Protein AF-A0A1V6BEB1-F1 (afdb_monomer)

Nearest PDB structures (foldseek):
  3dtd-assembly1_F-1  TM=5.919E-01  e=2.853E+00  Bartonella henselae
  3e8j-assembly1_B  TM=3.783E-01  e=1.642E+00  Leishmania naiffi
  4ghb-assembly1_A  TM=5.048E-01  e=8.613E+00  Bacteroides uniformis ATCC 8492
  3e8j-assembly1_A  TM=4.153E-01  e=9.158E+00  Leishmania naiffi
  1x5z-assembly1_A  TM=2.781E-01  e=7.618E+00  Homo sapiens

Secondary structure (DSSP, 8-state):
--HHHHHHHHHHHHHHHHHHHHHHHGGGS-S-------EEEEE-TTS-EEE-S-HHHHHHHHHHHHHHTTS-TT----EEEEEE-TTS-EEEEEEEE-TTS-EEEEEEEEEEE-TT-EEEE-TTS-EEEEESS---PPP-

Solvent-accessible surface area (backbone atoms only — not comparable to full-atom values): 8284 Å² total; per-residue (Å²): 135,66,71,69,56,57,57,55,53,56,57,52,54,52,56,52,53,54,54,53,52,57,58,60,64,67,67,74,80,80,78,75,97,75,79,78,68,46,61,44,21,33,46,44,97,87,70,49,73,41,75,73,39,56,72,68,56,53,44,50,52,51,46,51,52,22,52,76,69,75,42,70,70,86,58,62,67,81,49,77,46,77,46,34,45,89,90,70,45,46,18,54,29,30,46,26,56,49,99,87,66,48,42,49,36,32,43,34,33,38,34,48,70,51,97,85,34,33,26,24,50,51,99,81,41,57,73,49,72,41,66,68,42,75,79,78,60,64,80,128

Structure (mmCIF, N/CA/C/O backbone):
data_AF-A0A1V6BEB1-F1
#
_entry.id   AF-A0A1V6BEB1-F1
#
loop_
_atom_site.group_PDB
_atom_site.id
_atom_site.type_symbol
_atom_site.label_atom_id
_atom_site.label_alt_id
_atom_site.label_comp_id
_atom_site.label_asym_id
_atom_site.label_entity_id
_atom_site.label_seq_id
_atom_site.pdbx_PDB_ins_code
_atom_site.Cartn_x
_atom_site.Cartn_y
_atom_site.Cartn_z
_atom_site.occupancy
_atom_site.B_iso_or_equiv
_atom_site.auth_seq_id
_atom_site.auth_comp_id
_atom_site.auth_asym_id
_atom_site.auth_atom_id
_atom_site.pdbx_PDB_model_num
ATOM 1 N N . MET A 1 1 ? 47.819 33.750 46.264 1.00 51.34 1 MET A N 1
ATOM 2 C CA . MET A 1 1 ? 46.525 33.042 46.096 1.00 51.34 1 MET A CA 1
ATOM 3 C C . MET A 1 1 ? 45.735 33.451 44.833 1.00 51.34 1 MET A C 1
ATOM 5 O O . MET A 1 1 ? 44.553 33.156 44.761 1.00 51.34 1 MET A O 1
ATOM 9 N N . PHE A 1 2 ? 46.352 34.069 43.811 1.00 44.88 2 PHE A N 1
ATOM 10 C CA . PHE A 1 2 ? 45.633 34.561 42.613 1.00 44.88 2 PHE A CA 1
ATOM 11 C C . PHE A 1 2 ? 45.802 33.695 41.346 1.00 44.88 2 PHE A C 1
ATOM 13 O O . PHE A 1 2 ? 44.943 33.712 40.470 1.00 44.88 2 PHE A O 1
ATOM 20 N N . VAL A 1 3 ? 46.870 32.894 41.248 1.00 49.00 3 VAL A N 1
ATOM 21 C CA . VAL A 1 3 ? 47.195 32.124 40.026 1.00 49.00 3 VAL A CA 1
ATOM 22 C C . VAL A 1 3 ? 46.299 30.886 39.855 1.00 49.00 3 VAL A C 1
ATOM 24 O O . VAL A 1 3 ? 45.944 30.508 38.740 1.00 49.00 3 VAL A O 1
ATOM 27 N N . THR A 1 4 ? 45.857 30.277 40.956 1.00 47.75 4 THR A N 1
ATOM 28 C CA . THR A 1 4 ? 45.026 29.061 40.937 1.00 47.75 4 THR A CA 1
ATOM 29 C C . THR A 1 4 ? 43.584 29.320 40.493 1.00 47.75 4 THR A C 1
ATOM 31 O O . THR A 1 4 ? 42.948 28.434 39.919 1.00 47.75 4 THR A O 1
ATOM 34 N N . THR A 1 5 ? 43.068 30.532 40.705 1.00 48.62 5 THR A N 1
ATOM 35 C CA . THR A 1 5 ? 41.695 30.909 40.339 1.00 48.62 5 THR A CA 1
ATOM 36 C C . THR A 1 5 ? 41.542 31.092 38.827 1.00 48.62 5 THR A C 1
ATOM 38 O O . THR A 1 5 ? 40.569 30.611 38.247 1.00 48.62 5 THR A O 1
ATOM 41 N N . ILE A 1 6 ? 42.539 31.687 38.158 1.00 53.84 6 ILE A N 1
ATOM 42 C CA . ILE A 1 6 ? 42.520 31.912 36.699 1.00 53.84 6 ILE A CA 1
ATOM 43 C C . ILE A 1 6 ? 42.552 30.578 35.933 1.00 53.84 6 ILE A C 1
ATOM 45 O O . ILE A 1 6 ? 41.806 30.388 34.970 1.00 53.84 6 ILE A O 1
ATOM 49 N N . PHE A 1 7 ? 43.335 29.604 36.410 1.00 49.34 7 PHE A N 1
ATOM 50 C CA . PHE A 1 7 ? 43.441 28.281 35.780 1.00 49.34 7 PHE A CA 1
ATOM 51 C C . PHE A 1 7 ? 42.121 27.486 35.833 1.00 49.34 7 PHE A C 1
ATOM 53 O O . PHE A 1 7 ? 41.771 26.765 34.895 1.00 49.34 7 PHE A O 1
ATOM 60 N N . LYS A 1 8 ? 41.346 27.645 36.915 1.00 49.84 8 LYS A N 1
ATOM 61 C CA . LYS A 1 8 ? 40.031 27.000 37.082 1.00 49.84 8 LYS A CA 1
ATOM 62 C C . LYS A 1 8 ? 38.975 27.574 36.131 1.00 49.84 8 LYS A C 1
ATOM 64 O O . LYS A 1 8 ? 38.158 26.817 35.605 1.00 49.84 8 LYS A O 1
ATOM 69 N N . ILE A 1 9 ? 39.015 28.880 35.861 1.00 53.06 9 ILE A N 1
ATOM 70 C CA . ILE A 1 9 ? 38.070 29.549 34.952 1.00 53.06 9 ILE A CA 1
ATOM 71 C C . ILE A 1 9 ? 38.319 29.116 33.497 1.00 53.06 9 ILE A C 1
ATOM 73 O O . ILE A 1 9 ? 37.378 28.703 32.818 1.00 53.06 9 ILE A O 1
ATOM 77 N N . GLN A 1 10 ? 39.581 29.085 33.052 1.00 48.12 10 GLN A N 1
ATOM 78 C CA . GLN A 1 10 ? 39.96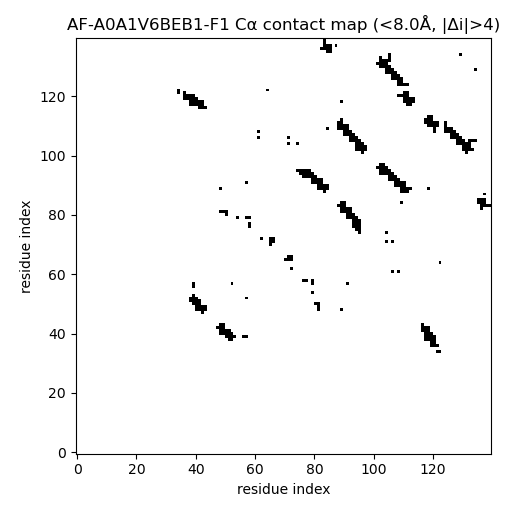4 28.616 31.709 1.00 48.12 10 GLN A CA 1
ATOM 79 C C . GLN A 1 10 ? 39.506 27.171 31.433 1.00 48.12 10 GLN A C 1
ATOM 81 O O . GLN A 1 10 ? 38.893 26.881 30.404 1.00 48.12 10 GLN A O 1
ATOM 86 N N . LYS A 1 11 ? 39.698 26.263 32.400 1.00 51.06 11 LYS A N 1
ATOM 87 C CA . LYS A 1 11 ? 39.305 24.848 32.265 1.00 51.06 11 LYS A CA 1
ATOM 88 C C . LYS A 1 11 ? 37.783 24.645 32.190 1.00 51.06 11 LYS A C 1
ATOM 90 O O . LYS A 1 11 ? 37.314 23.699 31.558 1.00 51.06 11 LYS A O 1
ATOM 95 N N . THR A 1 12 ? 37.006 25.537 32.806 1.00 51.84 12 THR A N 1
ATOM 96 C CA . THR A 1 12 ? 35.534 25.460 32.824 1.00 51.84 12 THR A CA 1
ATOM 97 C C . THR A 1 12 ? 34.923 25.969 31.514 1.00 51.84 12 THR A C 1
ATOM 99 O O . THR A 1 12 ? 33.966 25.379 31.008 1.00 51.84 12 THR A O 1
ATOM 102 N N . MET A 1 13 ? 35.515 27.009 30.918 1.00 50.06 13 MET A N 1
ATOM 103 C CA . MET A 1 13 ? 35.089 27.572 29.630 1.00 50.06 13 MET A CA 1
ATOM 104 C C . MET A 1 13 ? 35.328 26.595 28.471 1.00 50.06 13 MET A C 1
ATOM 106 O O . MET A 1 13 ? 34.455 26.415 27.624 1.00 50.06 13 MET A O 1
ATOM 110 N N . HIS A 1 14 ? 36.460 25.883 28.478 1.00 51.12 14 HIS A N 1
ATOM 111 C CA . HIS A 1 14 ? 36.790 24.925 27.419 1.00 51.12 14 HIS A CA 1
ATOM 112 C C . HIS A 1 14 ? 35.852 23.706 27.412 1.00 51.12 14 HIS A C 1
ATOM 114 O O . HIS A 1 14 ? 35.411 23.257 26.356 1.00 51.12 14 HIS A O 1
ATOM 120 N N . LYS A 1 15 ? 35.454 23.224 28.600 1.00 51.00 15 LYS A N 1
ATOM 121 C CA . LYS A 1 15 ? 34.517 22.099 28.739 1.00 51.00 15 LYS A CA 1
ATOM 122 C C . LYS A 1 15 ? 33.114 22.443 28.228 1.00 51.00 15 LYS A C 1
ATOM 124 O O . LYS A 1 15 ? 32.485 21.606 27.590 1.00 51.00 15 LYS A O 1
ATOM 129 N N . ARG A 1 16 ? 32.642 23.674 28.462 1.00 53.69 16 ARG A N 1
ATOM 130 C CA . ARG A 1 16 ? 31.346 24.148 27.946 1.00 53.69 16 ARG A CA 1
ATOM 131 C C . ARG A 1 16 ? 31.372 24.360 26.435 1.00 53.69 16 ARG A C 1
ATOM 133 O O . ARG A 1 16 ? 30.420 23.975 25.773 1.00 53.69 16 ARG A O 1
ATOM 140 N N . PHE A 1 17 ? 32.468 24.882 25.888 1.00 54.91 17 PHE A N 1
ATOM 141 C CA . PHE A 1 17 ? 32.605 25.098 24.445 1.00 54.91 17 PHE A CA 1
ATOM 142 C C . PHE A 1 17 ? 32.574 23.784 23.647 1.00 54.91 17 PHE A C 1
ATOM 144 O O . PHE A 1 17 ? 31.863 23.680 22.651 1.00 54.91 17 PHE A O 1
ATOM 151 N N . ILE A 1 18 ? 33.270 22.748 24.131 1.00 57.53 18 ILE A N 1
ATOM 152 C CA . ILE A 1 18 ? 33.257 21.413 23.510 1.00 57.53 18 ILE A CA 1
ATOM 153 C C . ILE A 1 18 ? 31.854 20.791 23.581 1.00 57.53 18 ILE A C 1
ATOM 155 O O . ILE A 1 18 ? 31.390 20.194 22.613 1.00 57.53 18 ILE A O 1
ATOM 159 N N . GLN A 1 19 ? 31.149 20.965 24.701 1.00 53.56 19 GLN A N 1
ATOM 160 C CA . GLN A 1 19 ? 29.816 20.392 24.887 1.00 53.56 19 GLN A CA 1
ATOM 161 C C . GLN A 1 19 ? 28.773 21.018 23.944 1.00 53.56 19 GLN A C 1
ATOM 163 O O . GLN A 1 19 ? 27.936 20.298 23.403 1.00 53.56 19 GLN A O 1
ATOM 168 N N . THR A 1 20 ? 28.856 22.325 23.679 1.00 53.53 20 THR A N 1
ATOM 169 C CA . THR A 1 20 ? 27.967 23.007 22.723 1.00 53.53 20 THR A CA 1
ATOM 170 C C . THR A 1 20 ? 28.275 22.627 21.271 1.00 53.53 20 THR A C 1
ATOM 172 O O . THR A 1 20 ? 27.355 22.484 20.467 1.00 53.53 20 THR A O 1
ATOM 175 N N . LEU A 1 21 ? 29.550 22.401 20.932 1.00 53.34 21 LEU A N 1
ATOM 176 C CA . LEU A 1 21 ? 29.964 22.019 19.578 1.00 53.34 21 LEU A CA 1
ATOM 177 C C . LEU A 1 21 ? 29.483 20.604 19.200 1.00 53.34 21 LEU A C 1
ATOM 179 O O . LEU A 1 21 ? 29.009 20.383 18.088 1.00 53.34 21 LEU A O 1
ATOM 183 N N . VAL A 1 22 ? 29.536 19.658 20.145 1.00 55.31 22 VAL A N 1
ATOM 184 C CA . VAL A 1 22 ? 29.035 18.284 19.942 1.00 55.31 22 VAL A CA 1
ATOM 185 C C . VAL A 1 22 ? 27.512 18.265 19.752 1.00 55.31 22 VAL A C 1
ATOM 187 O O . VAL A 1 22 ? 27.002 17.509 18.927 1.00 55.31 22 VAL A O 1
ATOM 190 N N . LEU A 1 23 ? 26.781 19.138 20.453 1.00 52.72 23 LEU A N 1
ATOM 191 C CA . LEU A 1 23 ? 25.327 19.272 20.310 1.00 52.72 23 LEU A CA 1
ATOM 192 C C . LEU A 1 23 ? 24.906 19.879 18.958 1.00 52.72 23 LEU A C 1
ATOM 194 O O . LEU A 1 23 ? 23.877 19.477 18.414 1.00 52.72 23 LEU A O 1
ATOM 198 N N . MET A 1 24 ? 25.709 20.783 18.384 1.00 51.25 24 MET A N 1
ATOM 199 C CA . MET A 1 24 ? 25.453 21.350 17.051 1.00 51.25 24 MET A CA 1
ATOM 200 C C . MET A 1 24 ? 25.828 20.408 15.895 1.00 51.25 24 MET A C 1
ATOM 202 O O . MET A 1 24 ? 25.183 20.456 14.851 1.00 51.25 24 MET A O 1
ATOM 206 N N . MET A 1 25 ? 26.803 19.502 16.058 1.00 49.97 25 MET A N 1
ATOM 207 C CA . MET A 1 25 ? 27.086 18.492 15.021 1.00 49.97 25 MET A CA 1
ATOM 208 C C . MET A 1 25 ? 26.033 17.375 14.951 1.00 49.97 25 MET A C 1
ATOM 210 O O . MET A 1 25 ? 25.857 16.773 13.895 1.00 49.97 25 MET A O 1
ATOM 214 N N . PHE A 1 26 ? 25.284 17.123 16.030 1.00 48.41 26 PHE A N 1
ATOM 215 C CA . PHE A 1 26 ? 24.205 16.124 16.033 1.00 48.41 26 PHE A CA 1
ATOM 216 C C . PHE A 1 26 ? 22.914 16.596 15.342 1.00 48.41 26 PHE A C 1
ATOM 218 O O . PHE A 1 26 ? 22.037 15.782 15.063 1.00 48.41 26 PHE A O 1
ATOM 225 N N . SER A 1 27 ? 22.785 17.893 15.041 1.00 46.31 27 SER A N 1
ATOM 226 C CA . SER A 1 27 ? 21.563 18.474 14.463 1.00 46.31 27 SER A CA 1
ATOM 227 C C . SER A 1 27 ? 21.522 18.459 12.928 1.00 46.31 27 SER A C 1
ATOM 229 O O . SER A 1 27 ? 20.523 18.877 12.351 1.00 46.31 27 SER A O 1
ATOM 231 N N . VAL A 1 28 ? 22.568 17.966 12.251 1.00 49.09 28 VAL A N 1
ATOM 232 C CA . VAL A 1 28 ? 22.668 17.986 10.774 1.00 49.09 28 VAL A CA 1
ATOM 233 C C . VAL A 1 28 ? 22.332 16.628 10.125 1.00 49.09 28 VAL A C 1
ATOM 235 O O . VAL A 1 28 ? 22.392 16.484 8.911 1.00 49.09 28 VAL A O 1
ATOM 238 N N . LEU A 1 29 ? 21.923 15.621 10.906 1.00 48.69 29 LEU A N 1
ATOM 239 C CA . LEU A 1 29 ? 21.633 14.259 10.419 1.00 48.69 29 LEU A CA 1
ATOM 240 C C . LEU A 1 29 ? 20.141 13.944 10.212 1.00 48.69 29 LEU A C 1
ATOM 242 O O . LEU A 1 29 ? 19.762 12.780 10.118 1.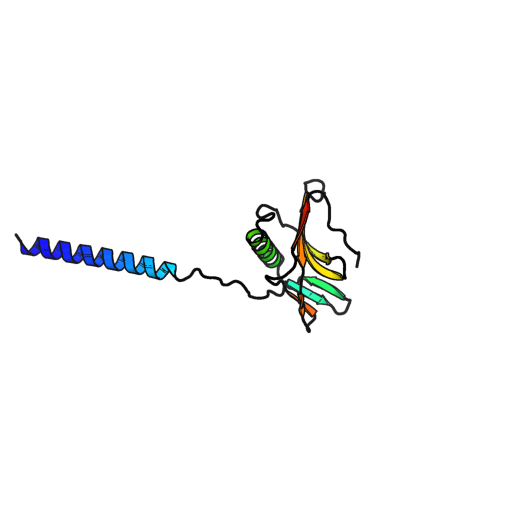00 48.69 29 LEU A O 1
ATOM 246 N N . SER A 1 30 ? 19.272 14.950 10.123 1.00 46.81 30 SER A N 1
ATOM 247 C CA . SER A 1 30 ? 17.824 14.730 10.012 1.00 46.81 30 SER A CA 1
ATOM 248 C C . SER A 1 30 ? 17.178 15.499 8.863 1.00 46.81 30 SER A C 1
ATOM 250 O O . SER A 1 30 ? 16.164 16.167 9.037 1.00 46.81 30 SER A O 1
ATOM 252 N N . THR A 1 31 ? 17.708 15.360 7.647 1.00 49.59 31 THR A N 1
ATOM 253 C CA . THR A 1 31 ? 16.923 15.674 6.444 1.00 49.59 31 THR A CA 1
ATOM 254 C C . THR A 1 31 ? 16.915 14.500 5.471 1.00 49.59 31 THR A C 1
ATOM 256 O O . THR A 1 31 ? 17.792 14.320 4.640 1.00 49.59 31 THR A O 1
ATOM 259 N N . GLY A 1 32 ? 15.863 13.691 5.610 1.00 44.31 32 GLY A N 1
ATOM 260 C CA . GLY A 1 32 ? 15.131 13.153 4.469 1.00 44.31 32 GLY A CA 1
ATOM 261 C C . GLY A 1 32 ? 15.809 12.073 3.634 1.00 44.31 32 GLY A C 1
ATOM 262 O O . GLY A 1 32 ? 15.997 12.265 2.438 1.00 44.31 32 GLY A O 1
ATOM 263 N N . VAL A 1 33 ? 15.994 10.874 4.194 1.00 46.44 33 VAL A N 1
ATOM 264 C CA . VAL A 1 33 ? 15.973 9.650 3.371 1.00 46.44 33 VAL A CA 1
ATOM 265 C C . VAL A 1 33 ? 14.510 9.345 3.016 1.00 46.44 33 VAL A C 1
ATOM 267 O O . VAL A 1 33 ? 13.895 8.424 3.542 1.00 46.44 33 VAL A O 1
ATOM 270 N N . PHE A 1 34 ? 13.906 10.179 2.173 1.00 48.88 34 PHE A N 1
ATOM 271 C CA . PHE A 1 34 ? 12.608 9.907 1.560 1.00 48.88 34 PHE A CA 1
ATOM 272 C C . PHE A 1 34 ? 12.791 9.910 0.048 1.00 48.88 34 PHE A C 1
ATOM 274 O O . PHE A 1 34 ? 12.751 10.970 -0.565 1.00 48.88 34 PHE A O 1
ATOM 281 N N . ALA A 1 35 ? 13.025 8.716 -0.508 1.00 43.72 35 ALA A N 1
ATOM 282 C CA . ALA A 1 35 ? 12.617 8.259 -1.846 1.00 43.72 35 ALA A CA 1
ATOM 283 C C . ALA A 1 35 ? 13.521 7.106 -2.322 1.00 43.72 35 ALA A C 1
ATOM 285 O O . ALA A 1 35 ? 14.138 7.188 -3.379 1.00 43.72 35 ALA A O 1
ATOM 286 N N . GLN A 1 36 ? 13.598 6.007 -1.569 1.00 48.19 36 GLN A N 1
ATOM 287 C CA . GLN A 1 36 ? 13.821 4.731 -2.241 1.00 48.19 36 GLN A CA 1
ATOM 288 C C . GLN A 1 36 ? 12.443 4.204 -2.610 1.00 48.19 36 GLN A C 1
ATOM 290 O O . GLN A 1 36 ? 11.653 3.848 -1.742 1.00 48.19 36 GLN A O 1
ATOM 295 N N . SER A 1 37 ? 12.149 4.251 -3.906 1.00 57.09 37 SER A N 1
ATOM 296 C CA . SER A 1 37 ? 11.084 3.495 -4.554 1.00 57.09 37 SER A CA 1
ATOM 297 C C . SER A 1 37 ? 11.208 2.026 -4.144 1.00 57.09 37 SER A C 1
ATOM 299 O O . SER A 1 37 ? 11.975 1.279 -4.746 1.00 57.09 37 SER A O 1
ATOM 301 N N . GLN A 1 38 ? 10.535 1.630 -3.064 1.00 68.50 38 GLN A N 1
ATOM 302 C CA . GLN A 1 38 ? 10.637 0.273 -2.549 1.00 68.50 38 GLN A CA 1
ATOM 303 C C . GLN A 1 38 ? 9.733 -0.630 -3.384 1.00 68.50 38 GLN A C 1
ATOM 305 O O . GLN A 1 38 ? 8.532 -0.377 -3.518 1.00 68.50 38 GLN A O 1
ATOM 310 N N . ILE A 1 39 ? 10.334 -1.671 -3.959 1.00 80.38 39 ILE A N 1
ATOM 311 C CA . ILE A 1 39 ? 9.598 -2.749 -4.611 1.00 80.38 39 ILE A CA 1
ATOM 312 C C . ILE A 1 39 ? 8.844 -3.492 -3.511 1.00 80.38 39 ILE A C 1
ATOM 314 O O . ILE A 1 39 ? 9.452 -4.087 -2.624 1.00 80.38 39 ILE A O 1
ATOM 318 N N . ILE A 1 40 ? 7.520 -3.422 -3.552 1.00 83.19 40 ILE A N 1
ATOM 319 C CA . ILE A 1 40 ? 6.627 -4.067 -2.580 1.00 83.19 40 ILE A CA 1
ATOM 320 C C . ILE A 1 40 ? 6.043 -5.372 -3.120 1.00 83.19 40 ILE A C 1
ATOM 322 O O . ILE A 1 40 ? 5.607 -6.231 -2.355 1.00 83.19 40 ILE A O 1
ATOM 326 N N . GLY A 1 41 ? 6.055 -5.543 -4.439 1.00 85.88 41 GLY A N 1
ATOM 327 C CA . GLY A 1 41 ? 5.512 -6.713 -5.103 1.00 85.88 41 GLY A CA 1
ATOM 328 C C . GLY A 1 41 ? 6.020 -6.873 -6.517 1.00 85.88 41 GLY A C 1
ATOM 329 O O . GLY A 1 41 ? 6.745 -6.021 -7.026 1.00 85.88 41 GLY A O 1
ATOM 330 N N . LYS A 1 42 ? 5.617 -7.967 -7.143 1.00 86.81 42 LYS A N 1
ATOM 331 C CA . LYS A 1 42 ? 5.848 -8.252 -8.551 1.00 86.81 42 LYS A CA 1
ATOM 332 C C . LYS A 1 42 ? 4.591 -8.873 -9.137 1.00 86.81 42 LYS A C 1
ATOM 334 O O . LYS A 1 42 ? 3.913 -9.641 -8.461 1.00 86.81 42 LYS A O 1
ATOM 339 N N . VAL A 1 43 ? 4.263 -8.506 -10.367 1.00 85.38 43 VAL A N 1
ATOM 340 C CA . VAL A 1 43 ? 3.219 -9.180 -11.134 1.00 85.38 43 VAL A CA 1
ATOM 341 C C . VAL A 1 43 ? 3.865 -10.380 -11.816 1.00 85.38 43 VAL A C 1
ATOM 343 O O . VAL A 1 43 ? 4.795 -10.216 -12.611 1.00 85.38 43 VAL A O 1
ATOM 346 N N . ASP A 1 44 ? 3.413 -11.577 -11.456 1.00 82.50 44 ASP A N 1
ATOM 347 C CA . ASP A 1 44 ? 3.884 -12.816 -12.070 1.00 82.50 44 ASP A CA 1
ATOM 348 C C . ASP A 1 44 ? 3.367 -12.952 -13.509 1.00 82.50 44 ASP A C 1
ATOM 350 O O . ASP A 1 44 ? 2.503 -12.197 -13.962 1.00 82.50 44 ASP A O 1
ATOM 354 N N . ALA A 1 45 ? 3.908 -13.923 -14.249 1.00 75.69 45 ALA A N 1
ATOM 355 C CA . ALA A 1 45 ? 3.551 -14.165 -15.650 1.00 75.69 45 ALA A CA 1
ATOM 356 C C . ALA A 1 45 ? 2.048 -14.438 -15.854 1.00 75.69 45 ALA A C 1
ATOM 358 O O . ALA A 1 45 ? 1.510 -14.143 -16.919 1.00 75.69 45 ALA A O 1
ATOM 359 N N . ASP A 1 46 ? 1.369 -14.931 -14.816 1.00 78.31 46 ASP A N 1
ATOM 360 C CA . ASP A 1 46 ? -0.073 -15.194 -14.797 1.00 78.31 46 ASP A CA 1
ATOM 361 C C . ASP A 1 46 ? -0.922 -13.926 -14.562 1.00 78.31 46 ASP A C 1
ATOM 363 O O . ASP A 1 46 ? -2.143 -14.001 -14.444 1.00 78.31 46 ASP A O 1
ATOM 367 N N . GLY A 1 47 ? -0.294 -12.748 -14.456 1.00 74.44 47 GLY A N 1
ATOM 368 C CA . GLY A 1 47 ? -0.970 -11.474 -14.195 1.00 74.44 47 GLY A CA 1
ATOM 369 C C . GLY A 1 47 ? -1.376 -11.273 -12.732 1.00 74.44 47 GLY A C 1
ATOM 370 O O . GLY A 1 47 ? -2.045 -10.294 -12.408 1.00 74.44 47 GLY A O 1
ATOM 371 N N . VAL A 1 48 ? -0.971 -12.172 -11.833 1.00 82.38 48 VAL A N 1
ATOM 372 C CA . VAL A 1 48 ? -1.297 -12.091 -10.406 1.00 82.38 48 VAL A CA 1
ATOM 373 C C . VAL A 1 48 ? -0.211 -11.301 -9.666 1.00 82.38 48 VAL A C 1
ATOM 375 O O . VAL A 1 48 ? 0.976 -11.589 -9.824 1.00 82.38 48 VAL A O 1
ATOM 378 N N . PRO A 1 49 ? -0.571 -10.291 -8.855 1.00 84.00 49 PRO A N 1
ATOM 379 C CA . PRO A 1 49 ? 0.392 -9.548 -8.054 1.00 84.00 49 PRO A CA 1
ATOM 380 C C . PRO A 1 49 ? 0.760 -10.312 -6.773 1.00 84.00 49 PRO A C 1
ATOM 382 O O . PRO A 1 49 ? -0.094 -10.595 -5.929 1.00 84.00 49 PRO A O 1
ATOM 385 N N . HIS A 1 50 ? 2.050 -10.570 -6.582 1.00 83.38 50 HIS A N 1
ATOM 386 C CA . HIS A 1 50 ? 2.608 -11.210 -5.393 1.00 83.38 50 HIS A CA 1
ATOM 387 C C . HIS A 1 50 ? 3.459 -10.234 -4.580 1.00 83.38 50 HIS A C 1
ATOM 389 O O . HIS A 1 50 ? 4.121 -9.347 -5.117 1.00 83.38 50 HIS A O 1
ATOM 395 N N . LEU A 1 51 ? 3.420 -10.374 -3.251 1.00 81.44 51 LEU A N 1
ATOM 396 C CA . LEU A 1 51 ? 4.256 -9.585 -2.343 1.00 81.44 51 LEU A CA 1
ATOM 397 C C . LEU A 1 51 ? 5.694 -10.102 -2.412 1.00 81.44 51 LEU A C 1
ATOM 399 O O . LEU A 1 51 ? 5.965 -11.235 -2.023 1.00 81.44 51 LEU A O 1
ATOM 403 N N . SER A 1 52 ? 6.602 -9.247 -2.872 1.00 80.81 52 SER A N 1
ATOM 404 C CA . SER A 1 52 ? 8.042 -9.525 -2.939 1.00 80.81 52 SER A CA 1
ATOM 405 C C . SER A 1 52 ? 8.763 -9.012 -1.694 1.00 80.81 52 SER A C 1
ATOM 407 O O . SER A 1 52 ? 9.812 -9.531 -1.322 1.00 80.81 52 SER A O 1
ATOM 409 N N . ALA A 1 53 ? 8.200 -7.992 -1.040 1.00 78.69 53 ALA A N 1
ATOM 410 C CA . ALA A 1 53 ? 8.701 -7.462 0.220 1.00 78.69 53 ALA A CA 1
ATOM 411 C C . ALA A 1 53 ? 8.064 -8.170 1.422 1.00 78.69 53 ALA A C 1
ATOM 413 O O . ALA A 1 53 ? 6.974 -8.744 1.341 1.00 78.69 53 ALA A O 1
ATOM 414 N N . SER A 1 54 ? 8.726 -8.082 2.578 1.00 80.62 54 SER A N 1
ATOM 415 C CA . SER A 1 54 ? 8.149 -8.590 3.819 1.00 80.62 54 SER A CA 1
ATOM 416 C C . SER A 1 54 ? 6.865 -7.825 4.172 1.00 80.62 54 SER A C 1
ATOM 418 O O . SER A 1 54 ? 6.723 -6.628 3.891 1.00 80.62 54 SER A O 1
ATOM 420 N N . LYS A 1 55 ? 5.914 -8.495 4.839 1.00 80.06 55 LYS A N 1
ATOM 421 C CA . LYS A 1 55 ? 4.679 -7.840 5.308 1.00 80.06 55 LYS A CA 1
ATOM 422 C C . LYS A 1 55 ? 4.987 -6.634 6.205 1.00 80.06 55 LYS A C 1
ATOM 424 O O . LYS A 1 55 ? 4.308 -5.617 6.108 1.00 80.06 55 LYS A O 1
ATOM 429 N N . SER A 1 56 ? 6.025 -6.725 7.039 1.00 79.88 56 SER A N 1
ATOM 430 C CA . SER A 1 56 ? 6.485 -5.629 7.901 1.00 79.88 56 SER A CA 1
ATOM 431 C C . SER A 1 56 ? 6.944 -4.403 7.117 1.00 79.88 56 SER A C 1
ATOM 433 O O . SER A 1 56 ? 6.607 -3.287 7.511 1.00 79.88 56 SER A O 1
ATOM 435 N N . ASP A 1 57 ? 7.648 -4.594 5.999 1.00 82.25 57 ASP A N 1
ATOM 436 C CA . ASP A 1 57 ? 8.114 -3.484 5.161 1.00 82.25 57 ASP A CA 1
ATOM 437 C C . ASP A 1 57 ? 6.940 -2.801 4.461 1.00 82.25 57 ASP A C 1
ATOM 439 O O . ASP A 1 57 ? 6.811 -1.580 4.503 1.00 82.25 57 ASP A O 1
ATOM 443 N N . CYS A 1 58 ? 6.011 -3.593 3.920 1.00 81.31 58 CYS A N 1
ATOM 444 C CA . CYS A 1 58 ? 4.786 -3.082 3.305 1.00 81.31 58 CYS A CA 1
ATOM 445 C C . CYS A 1 58 ? 3.951 -2.257 4.300 1.00 81.31 58 CYS A C 1
ATOM 447 O O . CYS A 1 58 ? 3.458 -1.179 3.968 1.00 81.31 58 CYS A O 1
ATOM 449 N N . ILE A 1 59 ? 3.820 -2.737 5.543 1.00 83.25 59 ILE A N 1
ATOM 450 C CA . ILE A 1 59 ? 3.142 -2.010 6.626 1.00 83.25 59 ILE A CA 1
ATOM 451 C C . ILE A 1 59 ? 3.898 -0.725 6.981 1.00 83.25 59 ILE A C 1
ATOM 453 O O . ILE A 1 59 ? 3.267 0.302 7.234 1.00 83.25 59 ILE A O 1
ATOM 457 N N . SER A 1 60 ? 5.231 -0.763 7.022 1.00 82.81 60 SER A N 1
ATOM 458 C CA . SER A 1 60 ? 6.061 0.414 7.297 1.00 82.81 60 SER A CA 1
ATOM 459 C C . SER A 1 60 ? 5.830 1.509 6.256 1.00 82.81 60 SER A C 1
ATOM 461 O O . SER A 1 60 ? 5.562 2.654 6.619 1.00 82.81 60 SER A O 1
ATOM 463 N N . GLU A 1 61 ? 5.821 1.152 4.971 1.00 79.94 61 GLU A N 1
ATOM 464 C CA . GLU A 1 61 ? 5.550 2.092 3.881 1.00 79.94 61 GLU A CA 1
ATOM 465 C C . GLU A 1 61 ? 4.119 2.640 3.925 1.00 79.94 61 GLU A C 1
ATOM 467 O O . GLU A 1 61 ? 3.914 3.853 3.837 1.00 79.94 61 GLU A O 1
ATOM 472 N N . LEU A 1 62 ? 3.123 1.785 4.177 1.00 80.38 62 LEU A N 1
ATOM 473 C CA . LEU A 1 62 ? 1.742 2.232 4.380 1.00 80.38 62 LEU A CA 1
ATOM 474 C C . LEU A 1 62 ? 1.632 3.228 5.542 1.00 80.38 62 LEU A C 1
ATOM 476 O O . LEU A 1 62 ? 0.951 4.244 5.415 1.00 80.38 62 LEU A O 1
ATOM 480 N N . LYS A 1 63 ? 2.329 2.980 6.659 1.00 79.50 63 LYS A N 1
ATOM 481 C CA . LYS A 1 63 ? 2.362 3.886 7.817 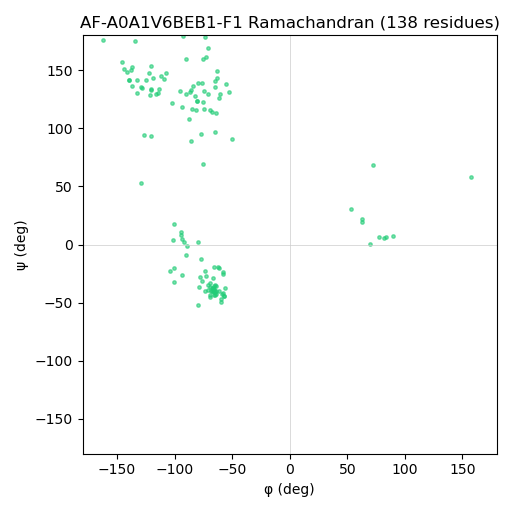1.00 79.50 63 LYS A CA 1
ATOM 482 C C . LYS A 1 63 ? 3.063 5.203 7.508 1.00 79.50 63 LYS A C 1
ATOM 484 O O . LYS A 1 63 ? 2.583 6.244 7.951 1.00 79.50 63 LYS A O 1
ATOM 489 N N . LYS A 1 64 ? 4.161 5.184 6.747 1.00 79.12 64 LYS A N 1
ATOM 490 C CA . LYS A 1 64 ? 4.839 6.409 6.297 1.00 79.12 64 LYS A CA 1
ATOM 491 C C . LYS A 1 64 ? 3.891 7.264 5.467 1.00 79.12 64 LYS A C 1
ATOM 493 O O . LYS A 1 64 ? 3.704 8.436 5.776 1.00 79.12 64 LYS A O 1
ATOM 498 N N . VAL A 1 65 ? 3.226 6.668 4.478 1.00 75.12 65 VAL A N 1
ATOM 499 C CA . VAL A 1 65 ? 2.288 7.386 3.605 1.00 75.12 65 VAL A CA 1
ATOM 500 C C . VAL A 1 65 ? 1.060 7.882 4.376 1.00 75.12 65 VAL A C 1
ATOM 502 O O . VAL A 1 65 ? 0.652 9.032 4.202 1.00 75.12 65 VAL A O 1
ATOM 505 N N . ALA A 1 66 ? 0.519 7.064 5.283 1.00 74.38 66 ALA A N 1
ATOM 506 C CA . ALA A 1 66 ? -0.548 7.448 6.207 1.00 74.38 66 ALA A CA 1
ATOM 507 C C . ALA A 1 66 ? -0.154 8.662 7.070 1.00 74.38 66 ALA A C 1
ATOM 509 O O . ALA A 1 66 ? -0.922 9.619 7.192 1.00 74.38 66 ALA A O 1
ATOM 510 N N . ALA A 1 67 ? 1.070 8.669 7.610 1.00 72.75 67 ALA A N 1
ATOM 511 C CA . ALA A 1 67 ? 1.602 9.784 8.387 1.00 72.75 67 ALA A CA 1
ATOM 512 C C . ALA A 1 67 ? 1.789 11.050 7.534 1.00 72.75 67 ALA A C 1
ATOM 514 O O . ALA A 1 67 ? 1.385 12.131 7.957 1.00 72.75 67 ALA A O 1
ATOM 515 N N . THR A 1 68 ? 2.329 10.931 6.316 1.00 69.06 68 THR A N 1
ATOM 516 C CA . THR A 1 68 ? 2.538 12.071 5.405 1.00 69.06 68 THR A CA 1
ATOM 517 C C . THR A 1 68 ? 1.227 12.726 4.969 1.00 69.06 68 THR A C 1
ATOM 519 O O . THR A 1 68 ? 1.171 13.942 4.802 1.00 69.06 68 THR A O 1
ATOM 522 N N . LYS A 1 69 ? 0.162 11.941 4.777 1.00 68.69 69 LYS A N 1
ATOM 523 C CA . LYS A 1 69 ? -1.159 12.444 4.364 1.00 68.69 69 LYS A CA 1
ATOM 524 C C . LYS A 1 69 ? -2.081 12.768 5.548 1.00 68.69 69 LYS A C 1
ATOM 526 O O . LYS A 1 69 ? -3.229 13.151 5.332 1.00 68.69 69 LYS A O 1
ATOM 531 N N . GLY A 1 70 ? -1.603 12.613 6.787 1.00 63.94 70 GLY A N 1
ATOM 532 C CA . GLY A 1 70 ? -2.375 12.878 8.006 1.00 63.94 70 GLY A CA 1
ATOM 533 C C . GLY A 1 70 ? -3.600 11.973 8.175 1.00 63.94 70 GLY A C 1
ATOM 534 O O . GLY A 1 70 ? -4.548 12.340 8.864 1.00 63.94 70 GLY A O 1
ATOM 535 N N . THR A 1 71 ? -3.621 10.806 7.529 1.00 66.00 71 THR A N 1
ATOM 536 C CA . THR A 1 71 ? -4.792 9.923 7.469 1.00 66.00 71 THR A CA 1
ATOM 537 C C . THR A 1 71 ? -4.488 8.605 8.165 1.00 66.00 71 THR A C 1
ATOM 539 O O . THR A 1 71 ? -3.491 7.967 7.864 1.00 66.00 71 THR A O 1
ATOM 542 N N . PHE A 1 72 ? -5.353 8.168 9.086 1.00 68.56 72 PHE A N 1
ATOM 543 C CA . PHE A 1 72 ? -5.318 6.813 9.660 1.00 68.56 72 PHE A CA 1
ATOM 544 C C . PHE A 1 72 ? -3.969 6.357 10.256 1.00 68.56 72 PHE A C 1
ATOM 546 O O . PHE A 1 72 ? -3.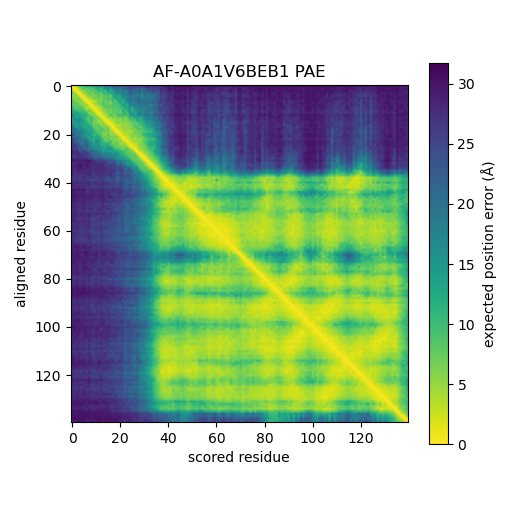692 5.163 10.317 1.00 68.56 72 PHE A O 1
ATOM 553 N N . ALA A 1 73 ? -3.162 7.282 10.790 1.00 64.38 73 ALA A N 1
ATOM 554 C CA . ALA A 1 73 ? -1.880 6.969 11.438 1.00 64.38 73 ALA A CA 1
ATOM 555 C C . ALA A 1 73 ? -2.007 5.993 12.633 1.00 64.38 73 ALA A C 1
ATOM 557 O O . ALA A 1 73 ? -1.057 5.292 12.970 1.00 64.38 73 ALA A O 1
ATOM 558 N N . SER A 1 74 ? -3.193 5.919 13.253 1.00 70.25 74 SER A N 1
ATOM 559 C CA . SER A 1 74 ? -3.530 5.007 14.358 1.00 70.25 74 SER A CA 1
ATOM 560 C C . SER A 1 74 ? -4.198 3.696 13.921 1.00 70.25 74 SER A C 1
ATOM 562 O O . SER A 1 74 ? -4.712 2.956 14.760 1.00 70.25 74 SER A O 1
ATOM 564 N N . MET A 1 75 ? -4.269 3.419 12.618 1.00 79.06 75 MET A N 1
ATOM 565 C CA . MET A 1 75 ? -4.907 2.216 12.087 1.00 79.06 75 MET A CA 1
ATOM 566 C C . MET A 1 75 ? -4.045 0.974 12.324 1.00 79.06 75 MET A C 1
ATOM 568 O O . MET A 1 75 ? -2.848 0.962 12.025 1.00 79.06 75 MET A O 1
ATOM 572 N N . LYS A 1 76 ? -4.662 -0.101 12.830 1.00 81.25 76 LYS A N 1
ATOM 573 C CA . LYS A 1 76 ? -4.001 -1.405 12.953 1.00 81.25 76 LYS A CA 1
ATOM 574 C C . LYS A 1 76 ? -3.938 -2.092 11.589 1.00 81.25 76 LYS A C 1
ATOM 576 O O . LYS A 1 76 ? -4.877 -2.760 11.167 1.00 81.25 76 LYS A O 1
ATOM 581 N N . MET A 1 77 ? -2.813 -1.911 10.907 1.00 80.00 77 MET A N 1
ATOM 582 C CA . MET A 1 77 ? -2.498 -2.571 9.641 1.00 80.00 77 MET A CA 1
ATOM 583 C C . MET A 1 77 ? -1.864 -3.936 9.927 1.00 80.00 77 MET A C 1
ATOM 585 O O . MET A 1 77 ? -0.651 -4.028 10.096 1.00 80.00 77 MET A O 1
ATOM 589 N N . ASN A 1 78 ? -2.692 -4.973 10.054 1.00 74.25 78 ASN A N 1
ATOM 590 C CA . ASN A 1 78 ? -2.224 -6.346 10.303 1.00 74.25 78 ASN A CA 1
ATOM 591 C C . ASN A 1 78 ? -2.207 -7.190 9.027 1.00 74.25 78 ASN A C 1
ATOM 593 O O . ASN A 1 78 ? -1.342 -8.047 8.865 1.00 74.25 78 ASN A O 1
ATOM 597 N N . ASP A 1 79 ? -3.143 -6.914 8.119 1.00 78.50 79 ASP A N 1
ATOM 598 C CA . ASP A 1 79 ? -3.229 -7.564 6.820 1.00 78.50 79 ASP A CA 1
ATOM 599 C C . ASP A 1 79 ? -2.959 -6.566 5.708 1.00 78.50 79 ASP A C 1
ATOM 601 O O . ASP A 1 79 ? -3.496 -5.453 5.693 1.00 78.50 79 ASP A O 1
ATOM 605 N N . VAL A 1 80 ? -2.121 -6.996 4.773 1.00 85.75 80 VAL A N 1
ATOM 606 C CA . VAL A 1 80 ? -1.786 -6.269 3.558 1.00 85.75 80 VAL A CA 1
ATOM 607 C C . VAL A 1 80 ? -1.993 -7.213 2.383 1.00 85.75 80 VAL A C 1
ATOM 609 O O . VAL A 1 80 ? -1.598 -8.376 2.434 1.00 85.75 80 VAL A O 1
ATOM 612 N N . SER A 1 81 ? -2.640 -6.713 1.342 1.00 86.56 81 SER A N 1
ATOM 613 C CA . SER A 1 81 ? -2.992 -7.459 0.136 1.00 86.56 81 SER A CA 1
ATOM 614 C C . SER A 1 81 ? -2.914 -6.541 -1.073 1.00 86.56 81 SER A C 1
ATOM 616 O O . SER A 1 81 ? -3.040 -5.323 -0.932 1.00 86.56 81 SER A O 1
ATOM 618 N N . PHE A 1 82 ? -2.736 -7.115 -2.258 1.00 86.31 82 PHE A N 1
ATOM 619 C CA . PHE A 1 82 ? -2.917 -6.366 -3.491 1.00 86.31 82 PHE A CA 1
ATOM 620 C C . PHE A 1 82 ? -4.389 -6.348 -3.889 1.00 86.31 82 PHE A C 1
ATOM 622 O O . PHE A 1 82 ? -5.086 -7.356 -3.827 1.00 86.31 82 PHE A O 1
ATOM 629 N N . THR A 1 83 ? -4.863 -5.178 -4.295 1.00 85.88 83 THR A N 1
ATOM 630 C CA . THR A 1 83 ? -6.187 -4.985 -4.904 1.00 85.88 83 THR A CA 1
ATOM 631 C C . THR A 1 83 ? -6.034 -4.097 -6.130 1.00 85.88 83 THR A C 1
ATOM 633 O O . THR A 1 83 ? -4.957 -3.544 -6.339 1.00 85.88 83 THR A O 1
ATOM 636 N N . GLN A 1 84 ? -7.101 -3.880 -6.892 1.00 83.56 84 GLN A N 1
ATOM 637 C CA . GLN A 1 84 ? -7.084 -2.926 -7.998 1.00 83.56 84 GLN A CA 1
ATOM 638 C C . GLN A 1 84 ? -7.919 -1.676 -7.707 1.00 83.56 84 GLN A C 1
ATOM 640 O O . GLN A 1 84 ? -8.988 -1.731 -7.087 1.00 83.56 84 GLN A O 1
ATOM 645 N N . MET A 1 85 ? -7.421 -0.528 -8.162 1.00 80.50 85 MET A N 1
ATOM 646 C CA . MET A 1 85 ? -8.226 0.681 -8.321 1.00 80.50 85 MET A CA 1
ATOM 647 C C . MET A 1 85 ? -9.173 0.541 -9.527 1.00 80.50 85 MET A C 1
ATOM 649 O O . MET A 1 85 ? -8.949 -0.303 -10.401 1.00 80.50 85 MET A O 1
ATOM 653 N N . PRO A 1 86 ? -10.239 1.362 -9.606 1.00 68.75 86 PRO A N 1
ATOM 654 C CA . PRO A 1 86 ? -10.969 1.544 -10.856 1.00 68.75 86 PRO A CA 1
ATOM 655 C C . PRO A 1 86 ? -9.949 1.930 -11.934 1.00 68.75 86 PRO A C 1
ATOM 657 O O . PRO A 1 86 ? -9.141 2.812 -11.667 1.00 68.75 86 PRO A O 1
ATOM 660 N N . HIS A 1 87 ? -9.983 1.266 -13.094 1.00 71.81 87 HIS A N 1
ATOM 661 C CA . HIS A 1 87 ? -8.991 1.325 -14.191 1.00 71.81 87 HIS A CA 1
ATOM 662 C C . HIS A 1 87 ? -7.815 0.327 -14.133 1.00 71.81 87 HIS A C 1
ATOM 664 O O . HIS A 1 87 ? -6.946 0.383 -15.002 1.00 71.81 87 HIS A O 1
ATOM 670 N N . GLY A 1 88 ? -7.813 -0.630 -13.199 1.00 75.75 88 GLY A N 1
ATOM 671 C CA . GLY A 1 88 ? -6.914 -1.795 -13.246 1.00 75.75 88 GLY A CA 1
ATOM 672 C C . GLY A 1 88 ? -5.511 -1.567 -12.675 1.00 75.75 88 GLY A C 1
ATOM 673 O O . GLY A 1 88 ? -4.672 -2.459 -12.751 1.00 75.75 88 GLY A O 1
ATOM 674 N N . GLN A 1 89 ? -5.237 -0.408 -12.068 1.00 83.62 89 GLN A N 1
ATOM 675 C CA . GLN A 1 89 ? -3.959 -0.154 -11.398 1.00 83.62 89 GLN A CA 1
ATOM 676 C C . GLN A 1 89 ? -3.857 -0.981 -10.116 1.00 83.62 89 GLN A C 1
ATOM 678 O O . GLN A 1 89 ? -4.742 -0.931 -9.253 1.00 83.62 89 GLN A O 1
ATOM 683 N N . TYR A 1 90 ? -2.748 -1.703 -9.962 1.00 87.75 90 TYR A N 1
ATOM 684 C CA . TYR A 1 90 ? -2.444 -2.443 -8.742 1.00 87.75 90 TYR A CA 1
ATOM 685 C C . TYR A 1 90 ? -2.250 -1.501 -7.561 1.00 87.75 90 TYR A C 1
ATOM 687 O O . TYR A 1 90 ? -1.664 -0.429 -7.682 1.00 87.75 90 TYR A O 1
ATOM 695 N N . CYS A 1 91 ? -2.751 -1.903 -6.401 1.00 88.06 91 CYS A N 1
ATOM 696 C CA . CYS A 1 91 ? -2.715 -1.114 -5.182 1.00 88.06 91 CYS A CA 1
ATOM 697 C C . CYS A 1 91 ? -2.345 -1.981 -3.991 1.00 88.06 91 CYS A C 1
ATOM 699 O O . CYS A 1 91 ? -2.916 -3.059 -3.812 1.00 88.06 91 CYS A O 1
ATOM 701 N N . LEU A 1 92 ? -1.465 -1.467 -3.137 1.00 88.44 92 LEU A N 1
ATOM 702 C CA . LEU A 1 92 ? -1.181 -2.060 -1.842 1.00 88.44 92 LEU A CA 1
ATOM 703 C C . LEU A 1 92 ? -2.261 -1.622 -0.859 1.00 88.44 92 LEU A C 1
ATOM 705 O O . LEU A 1 92 ? -2.381 -0.434 -0.554 1.00 88.44 92 LEU A O 1
ATOM 709 N N . THR A 1 93 ? -3.035 -2.578 -0.364 1.00 89.00 93 THR A N 1
ATOM 710 C CA . THR A 1 93 ? -4.224 -2.333 0.451 1.00 89.00 93 THR A CA 1
ATOM 711 C C . THR A 1 93 ? -4.094 -2.974 1.813 1.00 89.00 93 THR A C 1
ATOM 713 O O . THR A 1 93 ? -3.780 -4.157 1.928 1.00 89.00 93 THR A O 1
ATOM 716 N N . SER A 1 94 ? -4.419 -2.208 2.850 1.00 89.75 94 SER A N 1
ATOM 717 C CA . SER A 1 94 ? -4.593 -2.715 4.203 1.00 89.75 94 SER A CA 1
ATOM 718 C C . SER A 1 94 ? -5.961 -2.339 4.749 1.00 89.75 94 SER A C 1
ATOM 720 O O . SER A 1 94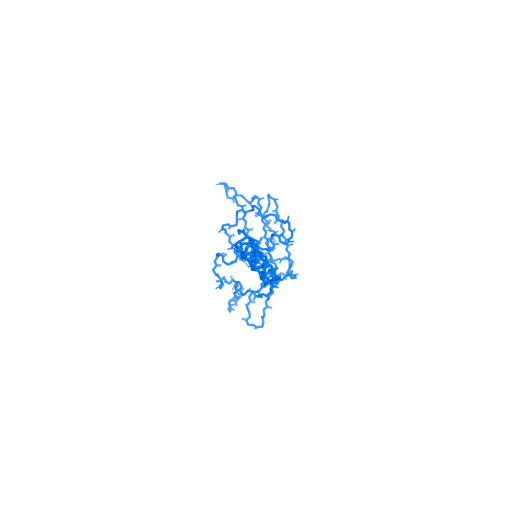 ? -6.463 -1.232 4.531 1.00 89.75 94 SER A O 1
ATOM 722 N N . TYR A 1 95 ? -6.558 -3.275 5.481 1.00 88.25 95 TYR A N 1
ATOM 723 C CA . TYR A 1 95 ? -7.803 -3.073 6.204 1.00 88.25 95 TYR A CA 1
ATOM 724 C C . TYR A 1 95 ? -7.576 -3.276 7.692 1.00 88.25 95 TYR A C 1
ATOM 726 O O . TYR A 1 95 ? -6.864 -4.182 8.118 1.00 88.25 95 TYR A O 1
ATOM 734 N N . GLU A 1 96 ? -8.265 -2.470 8.479 1.00 88.38 96 GLU A N 1
ATOM 735 C CA . GLU A 1 96 ? -8.469 -2.716 9.889 1.00 88.38 96 GLU A CA 1
ATOM 736 C C . GLU A 1 96 ? -9.878 -3.257 10.032 1.00 88.38 96 GLU A C 1
ATOM 738 O O . GLU A 1 96 ? -10.855 -2.629 9.606 1.00 88.38 96 GLU A O 1
ATOM 743 N N . LYS A 1 97 ? -9.959 -4.454 10.594 1.00 87.00 97 LYS A N 1
ATOM 744 C CA . LYS A 1 97 ? -11.210 -5.157 10.817 1.00 87.00 97 LYS A CA 1
ATOM 745 C C . LYS A 1 97 ? -11.547 -5.139 12.302 1.00 87.00 97 LYS A C 1
ATOM 747 O O . LYS A 1 97 ? -10.647 -5.121 13.142 1.00 87.00 97 LYS A O 1
ATOM 752 N N . ASP A 1 98 ? -12.835 -5.114 12.615 1.00 85.62 98 ASP A N 1
ATOM 753 C CA . ASP A 1 98 ? -13.309 -5.378 13.971 1.00 85.62 98 ASP A CA 1
ATOM 754 C C . ASP A 1 98 ? -13.206 -6.876 14.310 1.00 85.62 98 ASP A C 1
ATOM 756 O O . ASP A 1 98 ? -12.789 -7.703 13.493 1.00 85.62 98 ASP A O 1
ATOM 760 N N . ALA A 1 99 ? -13.583 -7.234 15.539 1.00 85.44 99 ALA A N 1
ATOM 761 C CA . ALA A 1 99 ? -13.573 -8.620 16.005 1.00 85.44 99 ALA A CA 1
ATOM 762 C C . ALA A 1 99 ? -14.513 -9.543 15.204 1.00 85.44 99 ALA A C 1
ATOM 764 O O . ALA A 1 99 ? -14.326 -10.756 15.221 1.00 85.44 99 ALA A O 1
ATOM 765 N N . SER A 1 100 ? -15.502 -8.988 14.495 1.00 85.38 100 SER A N 1
ATOM 766 C CA . SER A 1 100 ? -16.421 -9.725 13.623 1.00 85.38 100 SER A CA 1
ATOM 767 C C . SER A 1 100 ? -15.956 -9.773 12.161 1.00 85.38 100 SER A C 1
ATOM 769 O O . SER A 1 100 ? -16.657 -10.321 11.312 1.00 85.38 100 SER A O 1
ATOM 771 N N . GLY A 1 101 ? -14.764 -9.251 11.848 1.00 81.56 101 GLY A N 1
ATOM 772 C CA . GLY A 1 101 ? -14.162 -9.305 10.516 1.00 81.56 101 GLY A CA 1
ATOM 773 C C . GLY A 1 101 ? -14.661 -8.229 9.545 1.00 81.56 101 GLY A C 1
ATOM 774 O O . GLY A 1 101 ? -14.259 -8.230 8.377 1.00 81.56 101 GLY A O 1
ATOM 775 N N . LYS A 1 102 ? -15.495 -7.290 10.000 1.00 85.94 102 LYS A N 1
ATOM 776 C CA . LYS A 1 102 ? -15.998 -6.174 9.199 1.00 85.94 102 LYS A CA 1
ATOM 777 C C . LYS A 1 102 ? -14.948 -5.072 9.105 1.00 85.94 102 LYS A C 1
ATOM 779 O O . LYS A 1 102 ? -14.286 -4.728 10.080 1.00 85.94 102 LYS A O 1
ATOM 784 N N . THR A 1 103 ? -14.810 -4.478 7.920 1.00 86.44 103 THR A N 1
ATOM 785 C CA . THR A 1 103 ? -13.901 -3.348 7.694 1.00 86.44 103 THR A CA 1
ATOM 786 C C . THR A 1 103 ? -14.333 -2.124 8.507 1.00 86.44 103 THR A C 1
ATOM 788 O O . THR A 1 103 ? -15.356 -1.504 8.216 1.00 86.44 103 THR A O 1
ATOM 791 N N . LEU A 1 104 ? -13.512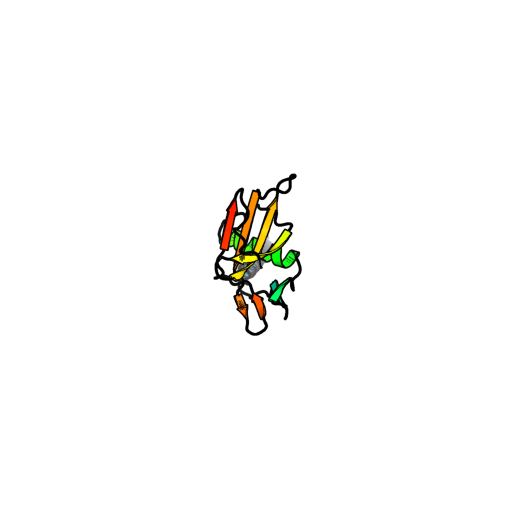 -1.735 9.483 1.00 87.31 104 LEU A N 1
ATOM 792 C CA . LEU A 1 104 ? -13.623 -0.460 10.189 1.00 87.31 104 LEU A CA 1
ATOM 793 C C . LEU A 1 104 ? -13.016 0.658 9.348 1.00 87.31 104 LEU A C 1
ATOM 795 O O . LEU A 1 104 ? -13.659 1.676 9.093 1.00 87.31 104 LEU A O 1
ATOM 799 N N . ARG A 1 105 ? -11.775 0.454 8.902 1.00 87.88 105 ARG A N 1
ATOM 800 C CA . ARG A 1 105 ? -10.988 1.420 8.133 1.00 87.88 105 ARG A CA 1
ATOM 801 C C . ARG A 1 105 ? -10.190 0.692 7.058 1.00 87.88 105 ARG A C 1
ATOM 803 O O . ARG A 1 105 ? -9.806 -0.461 7.239 1.00 87.88 105 ARG A O 1
ATOM 810 N N . GLY A 1 106 ? -9.960 1.347 5.932 1.00 88.38 106 GLY A N 1
ATOM 811 C CA . GLY A 1 106 ? -9.160 0.818 4.834 1.00 88.38 106 GLY A CA 1
ATOM 812 C C . GLY A 1 106 ? -8.284 1.906 4.242 1.00 88.38 106 GLY A C 1
ATOM 813 O O . GLY A 1 106 ? -8.727 3.046 4.107 1.00 88.38 106 GLY A O 1
ATOM 814 N N . ILE A 1 107 ? -7.062 1.546 3.873 1.00 87.88 107 ILE A N 1
ATOM 815 C CA . ILE A 1 107 ? -6.136 2.386 3.117 1.00 87.88 107 ILE A CA 1
ATOM 816 C C . ILE A 1 107 ? -5.615 1.581 1.934 1.00 87.88 107 ILE A C 1
ATOM 818 O O . ILE A 1 107 ? -5.259 0.414 2.089 1.00 87.88 107 ILE A O 1
ATOM 822 N N . ARG A 1 108 ? -5.578 2.197 0.755 1.00 88.62 108 ARG A N 1
ATOM 823 C CA . ARG A 1 108 ? -4.906 1.644 -0.417 1.00 88.62 108 ARG A CA 1
ATOM 824 C C . ARG A 1 108 ? -4.036 2.687 -1.088 1.00 88.62 108 ARG A C 1
ATOM 826 O O . ARG A 1 108 ? -4.425 3.852 -1.170 1.00 88.62 108 ARG A O 1
ATOM 833 N N . ILE A 1 109 ? -2.875 2.260 -1.562 1.00 87.62 109 ILE A N 1
ATOM 834 C CA . ILE A 1 109 ? -1.909 3.109 -2.255 1.00 87.62 109 ILE A CA 1
ATOM 835 C C . ILE A 1 109 ? -1.664 2.526 -3.637 1.00 87.62 109 ILE A C 1
ATOM 837 O O . ILE A 1 109 ? -1.366 1.341 -3.765 1.00 87.62 109 ILE A O 1
ATOM 841 N N . GLU A 1 110 ? -1.782 3.364 -4.658 1.00 88.56 110 GLU A N 1
ATOM 842 C CA . GLU A 1 110 ? -1.480 3.015 -6.040 1.00 88.56 110 GLU A CA 1
ATOM 843 C C . GLU A 1 110 ? -0.013 2.591 -6.196 1.00 88.56 110 GLU A C 1
ATOM 845 O O . GLU A 1 110 ? 0.916 3.287 -5.775 1.00 88.56 110 GLU A O 1
ATOM 850 N N . CYS A 1 111 ? 0.194 1.441 -6.821 1.00 87.81 111 CYS A N 1
ATOM 851 C CA . CYS A 1 111 ? 1.505 0.927 -7.174 1.00 87.81 111 CYS A CA 1
ATOM 852 C C . CYS A 1 111 ? 1.811 1.329 -8.612 1.00 87.81 111 CYS A C 1
ATOM 854 O O . CYS A 1 111 ? 0.998 1.119 -9.510 1.00 87.81 111 CYS A O 1
ATOM 856 N N . LYS A 1 112 ? 3.008 1.860 -8.844 1.00 87.88 112 LYS A N 1
ATOM 857 C CA . LYS A 1 112 ? 3.541 2.000 -10.193 1.00 87.88 112 LYS A CA 1
ATOM 858 C C . LYS A 1 112 ? 4.154 0.663 -10.602 1.00 87.88 112 LYS A C 1
ATOM 860 O O . LYS A 1 112 ? 4.978 0.137 -9.860 1.00 87.88 112 LYS A O 1
ATOM 865 N N . GLN A 1 113 ? 3.758 0.143 -11.757 1.00 87.88 113 GLN A N 1
ATOM 866 C CA . GLN A 1 113 ? 4.414 -1.005 -12.377 1.00 87.88 113 GLN A CA 1
ATOM 867 C C . GLN A 1 113 ? 5.588 -0.508 -13.233 1.00 87.88 113 GLN A C 1
ATOM 869 O O . GLN A 1 113 ? 5.423 0.464 -13.976 1.00 87.88 113 GLN A O 1
ATOM 874 N N . ASP A 1 114 ? 6.768 -1.103 -13.073 1.00 84.75 114 ASP A N 1
ATOM 875 C CA . ASP A 1 114 ? 7.918 -0.867 -13.958 1.00 84.75 114 ASP A CA 1
ATOM 876 C C . ASP A 1 114 ? 7.976 -1.886 -15.111 1.00 84.75 114 ASP A C 1
ATOM 878 O O . ASP A 1 114 ? 7.119 -2.767 -15.223 1.00 84.75 114 ASP A O 1
ATOM 882 N N . ASP A 1 115 ? 8.986 -1.751 -15.974 1.00 84.94 115 ASP A N 1
ATOM 883 C CA . ASP A 1 115 ? 9.171 -2.601 -17.159 1.00 84.94 115 ASP A CA 1
ATOM 884 C C . ASP A 1 115 ? 9.479 -4.072 -16.803 1.00 84.94 115 ASP A C 1
ATOM 886 O O . ASP A 1 115 ? 9.260 -4.967 -17.616 1.00 84.94 115 ASP A O 1
ATOM 890 N N . ASP A 1 116 ? 9.924 -4.332 -15.569 1.00 84.38 116 ASP A N 1
ATOM 891 C CA . ASP A 1 116 ? 10.221 -5.662 -15.024 1.00 84.38 116 ASP A CA 1
ATOM 892 C C . ASP A 1 116 ? 9.028 -6.267 -14.256 1.00 84.38 116 ASP A C 1
ATOM 894 O O . ASP A 1 116 ? 9.168 -7.287 -13.567 1.00 84.38 116 ASP A O 1
ATOM 898 N N . ASN A 1 117 ? 7.845 -5.650 -14.371 1.00 85.31 117 ASN A N 1
ATOM 899 C CA . ASN A 1 117 ? 6.618 -5.993 -13.652 1.00 85.31 117 ASN A CA 1
ATOM 900 C C . ASN A 1 117 ? 6.703 -5.836 -12.125 1.00 85.31 117 ASN A C 1
ATOM 902 O O . ASN A 1 117 ? 5.875 -6.389 -11.395 1.00 85.31 117 ASN A O 1
ATOM 906 N N . ASN A 1 118 ? 7.665 -5.076 -11.607 1.00 87.50 118 ASN A N 1
ATOM 907 C CA . ASN A 1 118 ? 7.738 -4.772 -10.185 1.00 87.50 118 ASN A CA 1
ATOM 908 C C . ASN A 1 118 ? 6.697 -3.714 -9.816 1.00 87.50 118 ASN A C 1
ATOM 910 O O . ASN A 1 118 ? 6.509 -2.715 -10.507 1.00 87.50 118 ASN A O 1
ATOM 914 N N . LEU A 1 119 ? 6.052 -3.914 -8.673 1.00 86.38 119 LEU A N 1
ATOM 915 C CA . LEU A 1 119 ? 5.122 -2.979 -8.064 1.00 86.38 119 LEU A CA 1
ATOM 916 C C . LEU A 1 119 ? 5.872 -2.101 -7.071 1.00 86.38 119 LEU A C 1
ATOM 918 O O . LEU A 1 119 ? 6.429 -2.579 -6.080 1.00 86.38 119 LEU A O 1
ATOM 922 N N . ILE A 1 120 ? 5.862 -0.803 -7.343 1.00 86.19 120 ILE A N 1
ATOM 923 C CA . ILE A 1 120 ? 6.648 0.201 -6.637 1.00 86.19 120 ILE A CA 1
ATOM 924 C C . ILE A 1 120 ? 5.714 1.237 -6.018 1.00 86.19 120 ILE A C 1
ATOM 926 O O . ILE A 1 120 ? 4.830 1.779 -6.687 1.00 86.19 120 ILE A O 1
ATOM 930 N N . LEU A 1 121 ? 5.947 1.577 -4.751 1.00 82.88 121 LEU A N 1
ATOM 931 C CA . LEU A 1 121 ? 5.302 2.732 -4.130 1.00 82.88 121 LEU A CA 1
ATOM 932 C C . LEU A 1 121 ? 6.101 3.998 -4.407 1.00 82.88 121 LEU A C 1
ATOM 934 O O . LEU A 1 121 ? 7.318 4.045 -4.228 1.00 82.88 121 LEU A O 1
ATOM 938 N N 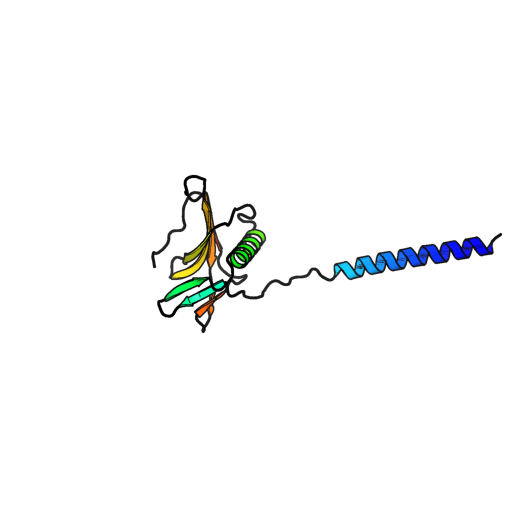. THR A 1 122 ? 5.401 5.051 -4.816 1.00 75.50 122 THR A N 1
ATOM 939 C CA . THR A 1 122 ? 6.007 6.360 -5.052 1.00 75.50 122 THR A CA 1
ATOM 940 C C . THR A 1 122 ? 5.358 7.403 -4.154 1.00 75.50 122 THR A C 1
ATOM 942 O O . THR A 1 122 ? 4.189 7.299 -3.792 1.00 75.50 122 THR A O 1
ATOM 945 N N . SER A 1 123 ? 6.082 8.473 -3.829 1.00 70.69 123 SER A N 1
ATOM 946 C CA . SER A 1 123 ? 5.524 9.594 -3.057 1.00 70.69 123 SER A CA 1
ATOM 947 C C . SER A 1 123 ? 4.372 10.318 -3.772 1.00 70.69 123 SER A C 1
ATOM 949 O O . SER A 1 123 ? 3.585 11.019 -3.133 1.00 70.69 123 SER A O 1
ATOM 951 N N . LYS A 1 124 ? 4.269 10.145 -5.097 1.00 75.12 124 LYS A N 1
ATOM 952 C CA . LYS A 1 124 ? 3.201 10.685 -5.947 1.00 75.12 124 LYS A CA 1
ATOM 953 C C . LYS A 1 124 ? 2.007 9.739 -6.092 1.00 75.12 124 LYS A C 1
ATOM 955 O O . LYS A 1 124 ? 1.000 10.164 -6.650 1.00 75.12 124 LYS A O 1
ATOM 960 N N . SER A 1 125 ? 2.116 8.498 -5.614 1.00 80.69 125 SER A N 1
ATOM 961 C CA . SER A 1 125 ? 1.061 7.495 -5.731 1.00 80.69 125 SER A CA 1
ATOM 962 C C . SER A 1 125 ? -0.246 8.004 -5.135 1.00 80.69 125 SER A C 1
ATOM 964 O O . SER A 1 125 ? -0.263 8.613 -4.056 1.00 80.69 125 SER A O 1
ATOM 966 N N . LYS A 1 126 ? -1.357 7.737 -5.825 1.00 84.50 126 LYS A N 1
ATOM 967 C CA . LYS A 1 126 ? -2.678 8.052 -5.297 1.00 84.50 126 LYS A CA 1
ATOM 968 C C . LYS A 1 126 ? -2.943 7.212 -4.051 1.00 84.50 126 LYS A C 1
ATOM 970 O O . LYS A 1 126 ? -2.687 6.010 -4.022 1.00 84.50 126 LYS A O 1
ATOM 975 N N . VAL A 1 127 ? -3.480 7.854 -3.020 1.00 85.25 127 VAL A N 1
ATOM 976 C CA . VAL A 1 127 ? -3.893 7.195 -1.779 1.00 85.25 127 VAL A CA 1
ATOM 977 C C . VAL A 1 127 ? -5.396 7.324 -1.666 1.00 85.25 127 VAL A C 1
ATOM 979 O O . VAL A 1 127 ? -5.941 8.421 -1.786 1.00 85.25 127 VAL A O 1
ATOM 982 N N . GLU A 1 128 ? -6.063 6.211 -1.411 1.00 86.50 128 GLU A N 1
ATOM 983 C CA . GLU A 1 128 ? -7.486 6.192 -1.127 1.00 86.50 128 GLU A CA 1
ATOM 984 C C . GLU A 1 128 ? -7.738 5.559 0.224 1.00 86.50 128 GLU A C 1
ATOM 986 O O . GLU A 1 128 ? -7.028 4.656 0.669 1.00 86.50 128 GLU A O 1
ATOM 991 N N . THR A 1 129 ? -8.776 6.050 0.885 1.00 87.00 129 THR A N 1
ATOM 992 C CA . THR A 1 129 ? -9.144 5.570 2.202 1.00 87.00 129 THR A CA 1
ATOM 993 C C . THR A 1 129 ? -10.648 5.406 2.317 1.00 87.00 129 THR A C 1
ATOM 995 O O . THR A 1 129 ? -11.421 6.092 1.648 1.00 87.00 129 THR A O 1
ATOM 998 N N . VAL A 1 130 ? -11.065 4.457 3.146 1.00 85.31 130 VAL A N 1
ATOM 999 C CA . VAL A 1 130 ? -12.471 4.134 3.390 1.00 85.31 130 VAL A CA 1
ATOM 1000 C C . VAL A 1 130 ? -12.710 3.926 4.876 1.00 85.31 130 VAL A C 1
ATOM 1002 O O . VAL A 1 130 ? -11.818 3.538 5.630 1.00 85.31 130 VAL A O 1
ATOM 1005 N N . THR A 1 131 ? -13.936 4.189 5.313 1.00 86.25 131 THR A N 1
ATOM 1006 C CA . THR A 1 131 ? -14.393 3.942 6.682 1.00 86.25 131 THR A CA 1
ATOM 1007 C C . THR A 1 131 ? -15.733 3.224 6.619 1.00 86.25 131 THR A C 1
ATOM 1009 O O . THR A 1 131 ? -16.614 3.625 5.861 1.00 86.25 131 THR A O 1
ATOM 1012 N N . GLY A 1 132 ? -15.866 2.128 7.365 1.00 81.94 132 GLY A N 1
ATOM 1013 C CA . GLY A 1 132 ? -17.093 1.332 7.467 1.00 81.94 132 GLY A CA 1
ATOM 1014 C C . GLY A 1 132 ? -17.488 0.532 6.217 1.00 81.94 132 GLY A C 1
ATOM 1015 O O . GLY A 1 132 ? -18.513 -0.148 6.247 1.00 81.94 132 GLY A O 1
ATOM 1016 N N . LYS A 1 133 ? -16.706 0.598 5.131 1.00 83.06 133 LYS A N 1
ATOM 1017 C CA . LYS A 1 133 ? -16.923 -0.142 3.878 1.00 83.06 133 LYS A CA 1
ATOM 1018 C C . LYS A 1 133 ? -15.595 -0.573 3.260 1.00 83.06 133 LYS A C 1
ATOM 1020 O O . LYS A 1 133 ? -14.585 0.098 3.455 1.00 83.06 133 LYS A O 1
ATOM 1025 N N . SER A 1 134 ? -15.598 -1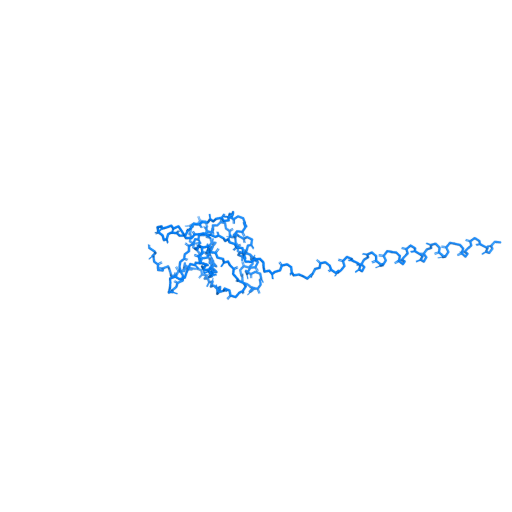.680 2.524 1.00 82.00 134 SER A N 1
ATOM 1026 C CA . SER A 1 134 ? -14.442 -2.122 1.735 1.00 82.00 134 SER A CA 1
ATOM 1027 C C . SER A 1 134 ? -14.296 -1.272 0.469 1.00 82.00 134 SER A C 1
ATOM 1029 O O . SER A 1 134 ? -15.253 -0.626 0.032 1.00 82.00 134 SER A O 1
ATOM 1031 N N . PHE A 1 135 ? -13.101 -1.254 -0.126 1.00 82.31 135 PHE A N 1
ATOM 1032 C CA . PHE A 1 135 ? -12.934 -0.641 -1.441 1.00 82.31 135 PHE A CA 1
ATOM 1033 C C . PHE A 1 135 ? -13.773 -1.409 -2.467 1.00 82.31 135 PHE A C 1
ATOM 1035 O O . PHE A 1 135 ? -13.873 -2.634 -2.396 1.00 82.31 135 PHE A O 1
ATOM 1042 N N . THR A 1 136 ? -14.369 -0.701 -3.427 1.00 70.31 136 THR A N 1
ATOM 1043 C CA . THR A 1 136 ? -14.985 -1.334 -4.596 1.00 70.31 136 THR A CA 1
ATOM 1044 C C . THR A 1 136 ? -13.871 -2.005 -5.393 1.00 70.31 136 THR A C 1
ATOM 1046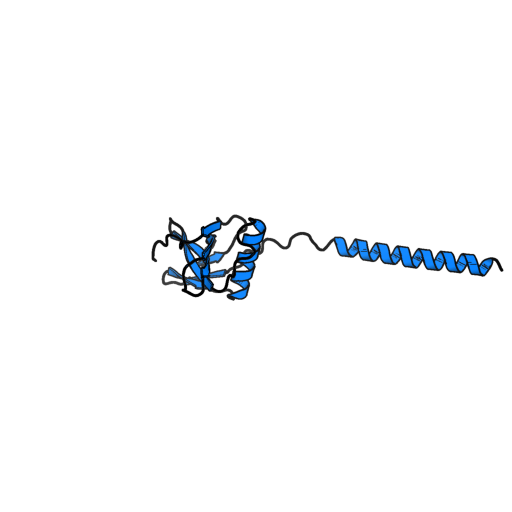 O O . THR A 1 136 ? -13.135 -1.334 -6.121 1.00 70.31 136 THR A O 1
ATOM 1049 N N . SER A 1 137 ? -13.685 -3.305 -5.178 1.00 55.66 137 SER A N 1
ATOM 1050 C CA . SER A 1 137 ? -12.769 -4.110 -5.974 1.00 55.66 137 SER A CA 1
ATOM 1051 C C . SER A 1 137 ? -13.445 -4.359 -7.313 1.00 55.66 137 SER A C 1
ATOM 1053 O O . SER A 1 137 ? -14.546 -4.901 -7.347 1.00 55.66 137 SER A O 1
ATOM 1055 N N . SER A 1 138 ? -12.798 -3.972 -8.409 1.00 50.34 138 SER A N 1
ATOM 1056 C CA . SER A 1 138 ? -12.997 -4.752 -9.629 1.00 50.34 138 SER A CA 1
ATOM 1057 C C . SER A 1 138 ? -12.303 -6.078 -9.334 1.00 50.34 138 SER A C 1
ATOM 1059 O O . SER A 1 138 ? -11.138 -6.080 -8.935 1.00 50.34 138 SER A O 1
ATOM 1061 N N . THR A 1 139 ? -13.061 -7.166 -9.292 1.00 45.62 139 THR A N 1
ATOM 1062 C CA . THR A 1 139 ? -12.498 -8.501 -9.086 1.00 45.62 139 THR A CA 1
ATOM 1063 C C . THR A 1 139 ? -11.557 -8.776 -10.258 1.00 45.62 139 THR A C 1
ATOM 1065 O O . THR A 1 139 ? -11.976 -8.588 -11.401 1.00 45.62 139 THR A O 1
ATOM 1068 N N . LEU A 1 140 ? -10.302 -9.130 -9.963 1.00 47.06 140 LEU A N 1
ATOM 1069 C CA . LEU A 1 140 ? -9.414 -9.784 -10.928 1.00 47.06 140 LEU A CA 1
ATOM 1070 C C . LEU A 1 140 ? -10.008 -11.142 -11.308 1.00 47.06 140 LEU A C 1
ATOM 1072 O O . LEU A 1 140 ? -10.491 -11.826 -10.373 1.00 47.06 140 LEU A O 1
#

Sequence (140 aa):
MFVTTIFKIQKTMHKRFIQTLVLMMFSVLSTGVFAQSQIIGKVDADGVPHLSASKSDCISELKKVAATKGTFASMKMNDVSFTQMPHGQYCLTSYEKDASGKTLRGIRIECKQDDDNNLILTSKSKVETVTGKSFTSSTL

Foldseek 3Di:
DPPVVVVVVVVVVVVVVVVVVVVVVVVPPDDDPPDDQDQQWFQDPVRDTDGPDDLVVLVVVQLVLCVVVVHPNVADFPDWDWFADVVGFIWTKGFRADPVRFGQKMKIWGFDQDPRRTTTGGNPTDMDMDGRDDPPTPDD

Radius of gyration: 24.96 Å; Cα contacts (8 Å, |Δi|>4): 206; chains: 1; bounding box: 64×50×63 Å

pLDDT: mean 72.39, std 15.26, range [43.72, 89.75]

Mean predicted aligned error: 13.97 Å